Protein AF-A0A7X2PQM2-F1 (afdb_monomer_lite)

pLDDT: mean 76.87, std 8.19, range [43.44, 88.5]

Sequence (73 aa):
MVPYAVKGDSFLGGKPRLWTSRTLSHYADQVFDIAPDGKSAIAIVDADPGRPEPHPRVVLNFGDEVRRRLAVH

Foldseek 3Di:
DFDWDDDPPDTGTHDDDDPAPDDDDPVPDPQKDADPVNPDMDGDHDDDPPDPPVDDDDDDDPVVVVVVVVVVD

Structure (mmCIF, N/CA/C/O backbone):
data_AF-A0A7X2PQM2-F1
#
_entry.id   AF-A0A7X2PQM2-F1
#
loop_
_atom_site.group_PDB
_atom_site.id
_atom_site.type_symbol
_atom_site.label_atom_id
_atom_site.label_alt_id
_atom_site.label_comp_id
_atom_site.label_asym_id
_atom_site.label_entity_id
_atom_site.label_seq_id
_atom_site.pdbx_PDB_ins_code
_atom_site.Cartn_x
_atom_site.Cartn_y
_atom_site.Cartn_z
_atom_site.occupancy
_atom_site.B_iso_or_equiv
_atom_site.auth_seq_id
_atom_site.auth_comp_id
_atom_site.auth_asym_id
_atom_site.auth_atom_id
_atom_site.pdbx_PDB_model_num
ATOM 1 N N . MET A 1 1 ? -7.965 -9.829 -2.343 1.00 55.66 1 MET A N 1
ATOM 2 C CA . MET A 1 1 ? -8.807 -9.474 -1.186 1.00 55.66 1 MET A CA 1
ATOM 3 C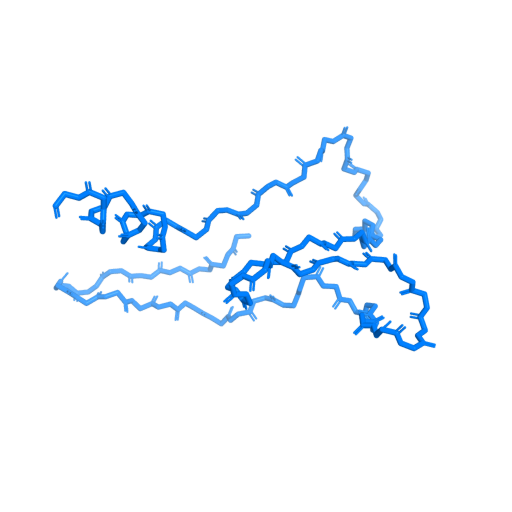 C . MET A 1 1 ? -8.146 -10.088 0.036 1.00 55.66 1 MET A C 1
ATOM 5 O O . MET A 1 1 ? -7.792 -11.257 -0.045 1.00 55.66 1 MET A O 1
ATOM 9 N N . VAL A 1 2 ? -7.857 -9.313 1.084 1.00 59.44 2 VAL A N 1
ATOM 10 C CA . VAL A 1 2 ? -7.349 -9.878 2.347 1.00 59.44 2 VAL A CA 1
ATOM 11 C C . VAL A 1 2 ? -8.562 -10.420 3.106 1.00 59.44 2 VAL A C 1
ATOM 13 O O . VAL A 1 2 ? -9.549 -9.688 3.208 1.00 59.44 2 VAL A O 1
ATOM 16 N N . PRO A 1 3 ? -8.550 -11.680 3.575 1.00 76.31 3 PRO A N 1
ATOM 17 C CA . PRO A 1 3 ? -9.665 -12.209 4.349 1.00 76.31 3 PRO A CA 1
ATOM 18 C C . PRO A 1 3 ? -9.799 -11.417 5.651 1.00 76.31 3 PRO A C 1
ATOM 20 O O . PRO A 1 3 ? -8.799 -11.054 6.263 1.00 76.31 3 PRO A O 1
ATOM 23 N N . TYR A 1 4 ? -11.022 -11.142 6.077 1.00 75.94 4 TYR A N 1
ATOM 24 C CA . TYR A 1 4 ? -11.301 -10.568 7.388 1.00 75.94 4 TYR A CA 1
ATOM 25 C C . TYR A 1 4 ? -12.522 -11.262 7.982 1.00 75.94 4 TYR A C 1
ATOM 27 O O . TYR A 1 4 ? -13.347 -11.810 7.248 1.00 75.94 4 TYR A O 1
ATOM 35 N N . ALA A 1 5 ? -12.626 -11.250 9.307 1.00 81.94 5 ALA A N 1
ATOM 36 C CA . ALA A 1 5 ? -13.781 -11.766 10.028 1.00 81.94 5 ALA A CA 1
ATOM 37 C C . ALA A 1 5 ? -14.265 -10.744 11.059 1.00 81.94 5 ALA A C 1
ATOM 39 O O . ALA A 1 5 ? -13.490 -9.932 11.564 1.00 81.94 5 ALA A O 1
ATOM 40 N N . VAL A 1 6 ? -15.551 -10.809 11.387 1.00 83.75 6 VAL A N 1
ATOM 41 C CA . VAL A 1 6 ? -16.154 -10.048 12.485 1.00 83.75 6 VAL A CA 1
ATOM 42 C C . VAL A 1 6 ? -16.611 -11.052 13.536 1.00 83.75 6 VAL A C 1
ATOM 44 O O . VAL A 1 6 ? -17.281 -12.030 13.201 1.00 83.75 6 VAL A O 1
ATOM 47 N N . LYS A 1 7 ? -16.217 -10.848 14.796 1.00 84.25 7 LYS A N 1
ATOM 48 C CA . LYS A 1 7 ? -16.602 -11.704 15.925 1.00 84.25 7 LYS A CA 1
ATOM 49 C C . LYS A 1 7 ? -17.157 -10.833 17.050 1.00 84.25 7 LYS A C 1
ATOM 51 O O . LYS A 1 7 ? -16.389 -10.198 17.769 1.00 84.25 7 LYS A O 1
ATOM 56 N N . GLY A 1 8 ? -18.484 -10.818 17.193 1.00 88.50 8 GLY A N 1
ATOM 57 C CA . GLY A 1 8 ? -19.169 -9.856 18.064 1.00 88.50 8 GLY A CA 1
ATOM 58 C C . GLY A 1 8 ? -18.834 -8.431 17.626 1.00 88.50 8 GLY A C 1
ATOM 59 O O . GLY A 1 8 ? -18.921 -8.126 16.439 1.00 88.50 8 GLY A O 1
ATOM 60 N N . ASP A 1 9 ? -18.335 -7.622 18.559 1.00 85.81 9 ASP A N 1
ATOM 61 C CA . ASP A 1 9 ? -17.946 -6.225 18.310 1.00 85.81 9 ASP A CA 1
ATOM 62 C C . ASP A 1 9 ? -16.467 -6.069 17.903 1.00 85.81 9 ASP A C 1
ATOM 64 O O . ASP A 1 9 ? -15.917 -4.970 17.899 1.00 85.81 9 ASP A O 1
ATOM 68 N N . SER A 1 10 ? -15.781 -7.175 17.590 1.00 77.62 10 SER A N 1
ATOM 69 C CA . SER A 1 10 ? -14.357 -7.179 17.240 1.00 77.62 10 SER A CA 1
ATOM 70 C C . SER A 1 10 ? -14.117 -7.457 15.756 1.00 77.62 10 SER A C 1
ATOM 72 O O . SER A 1 10 ? -14.631 -8.429 15.195 1.00 77.62 10 SER A O 1
ATOM 74 N N .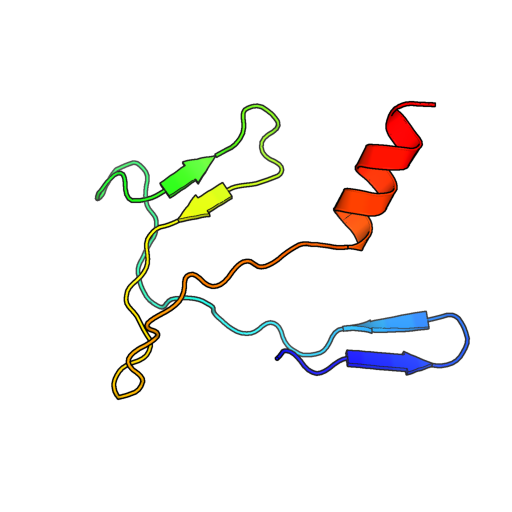 PHE A 1 11 ? -13.262 -6.638 15.137 1.00 83.56 11 PHE A N 1
ATOM 75 C CA . PHE A 1 11 ? -12.737 -6.851 13.787 1.00 83.56 11 PHE A CA 1
ATOM 76 C C . PHE A 1 11 ? -11.441 -7.668 13.835 1.00 83.56 11 PHE A C 1
ATOM 78 O O . PHE A 1 11 ? -10.485 -7.293 14.512 1.00 83.56 11 PHE A O 1
ATOM 85 N N . LEU A 1 12 ? -11.394 -8.767 13.082 1.00 83.56 12 LEU A N 1
ATOM 86 C CA . LEU A 1 12 ? -10.226 -9.633 12.949 1.00 83.56 12 LEU A CA 1
ATOM 87 C C . LEU A 1 12 ? -9.674 -9.511 11.527 1.00 83.56 12 LEU A C 1
ATOM 89 O O . LEU A 1 12 ? -10.173 -10.140 10.589 1.00 83.56 12 LEU A O 1
ATOM 93 N N . GLY A 1 13 ? -8.639 -8.686 11.367 1.00 81.69 13 GLY A N 1
ATOM 94 C CA . GLY A 1 13 ? -7.907 -8.578 10.108 1.00 81.69 13 GLY A CA 1
ATOM 95 C C . GLY A 1 13 ? -7.142 -9.868 9.810 1.00 81.69 13 GLY A C 1
ATOM 96 O O . GLY A 1 13 ? -6.460 -10.405 10.682 1.00 81.69 13 GLY A O 1
ATOM 97 N N . GLY A 1 14 ? -7.249 -10.382 8.585 1.00 81.12 14 GLY A N 1
ATOM 98 C CA . GLY A 1 14 ? -6.427 -11.503 8.137 1.00 81.12 14 GLY A CA 1
ATOM 99 C C . GLY A 1 14 ? -4.991 -11.090 7.829 1.00 81.12 14 GLY A C 1
ATOM 100 O O . GLY A 1 14 ? -4.595 -9.933 7.971 1.00 81.12 14 GLY A O 1
ATOM 101 N N . LYS A 1 15 ? -4.196 -12.062 7.373 1.00 82.94 15 LYS A N 1
ATOM 102 C CA . LYS A 1 15 ? -2.783 -11.848 7.049 1.00 82.94 15 LYS A CA 1
ATOM 103 C C . LYS A 1 15 ? -2.635 -10.760 5.971 1.00 82.94 15 LYS A C 1
ATOM 105 O O . LYS A 1 15 ? -3.179 -10.943 4.877 1.00 82.94 15 LYS A O 1
ATOM 110 N N . PRO A 1 16 ? -1.879 -9.674 6.227 1.00 80.25 16 PRO A N 1
ATOM 111 C CA . PRO A 1 16 ? -1.598 -8.668 5.212 1.00 80.25 16 PRO A CA 1
ATOM 112 C C . PRO A 1 16 ? -0.995 -9.307 3.958 1.00 80.25 16 PRO A C 1
ATOM 114 O O . PRO A 1 16 ? -0.073 -10.123 4.036 1.00 80.25 16 PRO A O 1
ATOM 117 N N . ARG A 1 17 ? -1.536 -8.948 2.791 1.00 78.56 17 ARG A N 1
ATOM 118 C CA . ARG A 1 17 ? -0.976 -9.339 1.493 1.00 78.56 17 ARG A CA 1
ATOM 119 C C . ARG A 1 17 ? 0.099 -8.327 1.102 1.00 78.56 17 ARG A C 1
ATOM 121 O O . ARG A 1 17 ? -0.168 -7.131 1.135 1.00 78.56 17 ARG A O 1
ATOM 128 N N . LEU A 1 18 ? 1.253 -8.809 0.641 1.00 80.75 18 LEU A N 1
ATOM 129 C CA . LEU A 1 18 ? 2.249 -7.972 -0.027 1.00 80.75 18 LEU A CA 1
ATOM 130 C C . LEU A 1 18 ? 1.687 -7.447 -1.360 1.00 80.75 18 LEU A C 1
ATOM 132 O O . LEU A 1 18 ? 1.221 -8.237 -2.184 1.00 80.75 18 LEU A O 1
ATOM 136 N N . TRP A 1 19 ? 1.693 -6.128 -1.555 1.00 77.12 19 TRP A N 1
ATOM 137 C CA . TRP A 1 19 ? 1.131 -5.500 -2.760 1.00 77.12 19 TRP A CA 1
ATOM 138 C C . TRP A 1 19 ? 2.109 -5.471 -3.932 1.00 77.12 19 TRP A C 1
ATOM 140 O O . TRP A 1 19 ? 1.675 -5.571 -5.071 1.00 77.12 19 TRP A O 1
ATOM 150 N N . THR A 1 20 ? 3.408 -5.369 -3.657 1.00 79.75 20 THR A N 1
ATOM 151 C CA . THR A 1 20 ? 4.467 -5.422 -4.667 1.00 79.75 20 THR A CA 1
ATOM 152 C C . THR A 1 20 ? 5.735 -6.021 -4.069 1.00 79.75 20 THR A C 1
ATOM 154 O O . THR A 1 20 ? 6.007 -5.839 -2.882 1.00 79.75 20 THR A O 1
ATOM 157 N N . SER A 1 21 ? 6.512 -6.734 -4.882 1.00 84.12 21 SER A N 1
ATOM 158 C CA . SER A 1 21 ? 7.883 -7.135 -4.545 1.00 84.12 21 SER A CA 1
ATOM 159 C C . SER A 1 21 ? 8.919 -6.068 -4.909 1.00 84.12 21 SER A C 1
ATOM 161 O O . SER A 1 21 ? 10.091 -6.232 -4.579 1.00 84.12 21 SER A O 1
ATOM 163 N N . ARG A 1 22 ? 8.517 -4.993 -5.603 1.00 82.25 22 ARG A N 1
ATOM 164 C CA . ARG A 1 22 ? 9.401 -3.882 -5.962 1.00 82.25 22 ARG A CA 1
ATOM 165 C C . ARG A 1 22 ? 9.737 -3.065 -4.718 1.00 82.25 22 ARG A C 1
ATOM 167 O O . ARG A 1 22 ? 8.845 -2.644 -3.983 1.00 82.25 22 ARG A O 1
ATOM 174 N N . THR A 1 23 ? 11.023 -2.801 -4.512 1.00 82.88 23 THR A N 1
ATOM 175 C CA . THR A 1 23 ? 11.477 -1.867 -3.479 1.00 82.88 23 THR A CA 1
ATOM 176 C C . THR A 1 23 ? 11.063 -0.450 -3.861 1.00 82.88 23 THR A C 1
ATOM 178 O O . THR A 1 23 ? 11.463 0.049 -4.910 1.00 82.88 23 THR A O 1
ATOM 181 N N . LEU A 1 24 ? 10.279 0.200 -3.001 1.00 82.31 24 LEU A N 1
ATOM 182 C CA . LEU A 1 24 ? 9.961 1.622 -3.108 1.00 82.31 24 LEU A CA 1
ATOM 183 C C . LEU A 1 24 ? 10.992 2.396 -2.280 1.00 82.31 24 LEU A C 1
ATOM 185 O O . LEU A 1 24 ? 11.015 2.276 -1.056 1.00 82.31 24 LEU A O 1
ATOM 189 N N . SER A 1 25 ? 11.884 3.135 -2.939 1.00 78.19 25 SER A N 1
ATOM 190 C CA . SER A 1 25 ? 12.973 3.864 -2.284 1.00 78.19 25 SER A CA 1
ATOM 191 C C . SER A 1 25 ? 13.096 5.265 -2.854 1.00 78.19 25 SER A C 1
ATOM 193 O O . SER A 1 25 ? 13.133 5.441 -4.064 1.00 78.19 25 SER A O 1
ATOM 195 N N . HIS A 1 26 ? 13.204 6.270 -1.985 1.00 68.50 26 HIS A N 1
ATOM 196 C CA . HIS A 1 26 ? 13.427 7.649 -2.425 1.00 68.50 26 HIS A CA 1
ATOM 197 C C . HIS A 1 26 ? 14.740 7.799 -3.217 1.00 68.50 26 HIS A C 1
ATOM 199 O O . HIS A 1 26 ? 14.865 8.671 -4.068 1.00 68.50 26 HIS A O 1
ATOM 205 N N . TYR A 1 27 ? 15.712 6.925 -2.948 1.00 72.38 27 TYR A N 1
ATOM 206 C CA . TYR A 1 27 ? 17.046 6.959 -3.549 1.00 72.38 27 TYR A CA 1
ATOM 207 C C . TYR A 1 27 ? 17.181 6.091 -4.805 1.00 72.38 27 TYR A C 1
ATOM 209 O O . TYR A 1 27 ? 18.225 6.121 -5.450 1.00 72.38 27 TYR A O 1
ATOM 217 N N . ALA A 1 28 ? 16.165 5.289 -5.133 1.00 66.12 28 ALA A N 1
ATOM 218 C CA . ALA A 1 28 ? 16.183 4.384 -6.275 1.00 66.12 28 ALA A CA 1
ATOM 219 C C . ALA A 1 28 ? 14.799 4.402 -6.934 1.00 66.12 28 ALA A C 1
ATOM 221 O O . ALA A 1 28 ? 13.890 3.695 -6.503 1.00 66.12 28 ALA A O 1
ATOM 222 N N . ASP A 1 29 ? 14.691 5.247 -7.960 1.00 68.38 29 ASP A N 1
ATOM 223 C CA . ASP A 1 29 ? 13.499 5.603 -8.731 1.00 68.38 29 ASP A CA 1
ATOM 224 C C . ASP A 1 29 ? 12.364 6.257 -7.926 1.00 68.38 29 ASP A C 1
ATOM 226 O O . ASP A 1 29 ? 11.767 5.677 -7.021 1.00 68.38 29 ASP A O 1
ATOM 230 N N . GLN A 1 30 ? 11.986 7.472 -8.329 1.00 71.88 30 GLN A N 1
ATOM 231 C CA . GLN A 1 30 ? 10.894 8.236 -7.720 1.00 71.88 30 GLN A CA 1
ATOM 232 C C . GLN A 1 30 ? 9.522 7.726 -8.210 1.00 71.88 30 GLN A C 1
ATOM 234 O O . GLN A 1 30 ? 8.762 8.428 -8.868 1.00 71.88 30 GLN A O 1
ATOM 239 N N . VAL A 1 31 ? 9.225 6.454 -7.929 1.00 80.31 31 VAL A N 1
ATOM 240 C CA . VAL A 1 31 ? 7.995 5.751 -8.348 1.00 80.31 31 VAL A CA 1
ATOM 241 C C . VAL A 1 31 ? 6.870 5.837 -7.319 1.00 80.31 31 VAL A C 1
ATOM 243 O O . VAL A 1 31 ? 5.856 5.151 -7.445 1.00 80.31 31 VAL A O 1
ATOM 246 N N . PHE A 1 32 ? 7.038 6.650 -6.282 1.00 86.44 32 PHE A N 1
ATOM 247 C CA . PHE A 1 32 ? 6.023 6.882 -5.269 1.00 86.44 32 PHE A CA 1
ATOM 248 C C . PHE A 1 32 ? 6.106 8.308 -4.730 1.00 86.44 32 PHE A C 1
ATOM 250 O O . PHE A 1 32 ? 7.160 8.944 -4.784 1.00 86.44 32 PHE A O 1
ATOM 257 N N . ASP A 1 33 ? 4.990 8.776 -4.189 1.00 85.69 33 ASP A N 1
ATOM 258 C CA . ASP A 1 33 ? 4.888 10.044 -3.479 1.00 85.69 33 ASP A CA 1
ATOM 259 C C . ASP A 1 33 ? 4.135 9.835 -2.161 1.00 85.69 33 ASP A C 1
ATOM 261 O O . ASP A 1 33 ? 3.300 8.928 -2.044 1.00 85.69 33 ASP A O 1
ATOM 265 N N . ILE A 1 34 ? 4.446 10.655 -1.162 1.00 85.75 34 ILE A N 1
ATOM 266 C CA . ILE A 1 34 ? 3.841 10.612 0.169 1.00 85.75 34 ILE A CA 1
ATOM 267 C C . ILE A 1 34 ? 3.079 11.918 0.379 1.00 85.75 34 ILE A C 1
ATOM 269 O O . ILE A 1 34 ? 3.597 13.007 0.144 1.00 85.75 34 ILE A O 1
ATOM 273 N N . ALA A 1 35 ? 1.839 11.818 0.852 1.00 86.19 35 ALA A N 1
ATOM 274 C CA . ALA A 1 35 ? 1.052 12.987 1.211 1.00 86.19 35 ALA A CA 1
ATOM 275 C C . ALA A 1 35 ? 1.762 13.814 2.306 1.00 86.19 35 ALA A C 1
ATOM 277 O O . ALA A 1 35 ? 2.439 13.240 3.160 1.00 86.19 35 ALA A O 1
ATOM 278 N N . PRO A 1 36 ? 1.566 15.145 2.365 1.00 87.19 36 PRO A N 1
ATOM 279 C CA . PRO A 1 36 ? 2.243 15.998 3.349 1.00 87.19 36 PRO A CA 1
ATOM 280 C C . PRO A 1 36 ? 2.029 15.597 4.817 1.00 87.19 36 PRO A C 1
ATOM 282 O O . PRO A 1 36 ? 2.849 15.920 5.670 1.00 87.19 36 PRO A O 1
ATOM 285 N N . ASP A 1 37 ? 0.932 14.899 5.122 1.00 84.94 37 ASP A N 1
ATOM 286 C CA . ASP A 1 37 ? 0.616 14.412 6.467 1.00 84.94 37 ASP A CA 1
ATOM 287 C C . ASP A 1 37 ? 1.297 13.079 6.827 1.00 84.94 37 ASP A C 1
ATOM 289 O O . ASP A 1 37 ? 1.167 12.610 7.959 1.00 84.94 37 ASP A O 1
ATOM 293 N N . GLY A 1 38 ? 1.992 12.452 5.875 1.00 83.88 38 GLY A N 1
ATOM 294 C CA . GLY A 1 38 ? 2.648 11.158 6.035 1.00 83.88 38 GLY A CA 1
ATOM 295 C C . GLY A 1 38 ? 1.696 9.966 6.168 1.00 83.88 38 GLY A C 1
ATOM 296 O O . GLY A 1 38 ? 2.158 8.856 6.421 1.00 83.88 38 GLY A O 1
ATOM 297 N N . LYS A 1 39 ? 0.377 10.155 6.024 1.00 80.56 39 LYS A N 1
ATOM 298 C CA . LYS A 1 39 ? -0.622 9.099 6.274 1.00 80.56 39 LYS A CA 1
ATOM 299 C C . LYS A 1 39 ? -0.976 8.298 5.031 1.00 80.56 39 LYS A C 1
ATOM 301 O O . LYS A 1 39 ? -1.486 7.188 5.147 1.00 80.56 39 LYS A O 1
ATOM 306 N N . SER A 1 40 ? -0.748 8.866 3.852 1.00 81.50 40 SER A N 1
ATOM 307 C CA . SER A 1 40 ? -1.094 8.249 2.571 1.00 81.50 40 SER A CA 1
ATOM 308 C C . SER A 1 40 ? 0.085 8.295 1.612 1.00 81.50 40 SER A C 1
ATOM 310 O O . SER A 1 40 ? 0.858 9.250 1.620 1.00 81.50 40 SER A O 1
ATOM 312 N N . ALA A 1 41 ? 0.192 7.279 0.760 1.00 83.06 41 ALA A N 1
ATOM 313 C CA . ALA A 1 41 ? 1.177 7.226 -0.309 1.00 83.06 41 ALA A CA 1
ATOM 314 C C . ALA A 1 41 ? 0.541 6.699 -1.599 1.00 83.06 41 ALA A C 1
ATOM 316 O O . ALA A 1 41 ? -0.378 5.877 -1.561 1.00 83.06 41 ALA A O 1
ATOM 317 N N . ILE A 1 42 ? 1.052 7.161 -2.735 1.00 84.94 42 ILE A N 1
ATOM 318 C CA . ILE A 1 42 ? 0.746 6.628 -4.064 1.00 84.94 42 ILE A CA 1
ATOM 319 C C . ILE A 1 42 ? 2.025 6.006 -4.598 1.00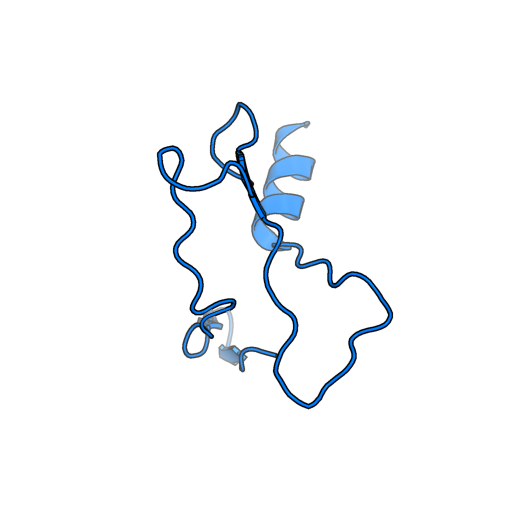 84.94 42 ILE A C 1
ATOM 321 O O . ILE A 1 42 ? 3.074 6.632 -4.519 1.00 84.94 42 ILE A O 1
ATOM 325 N N . ALA A 1 43 ? 1.942 4.797 -5.152 1.00 84.38 43 ALA A N 1
ATOM 326 C CA . ALA A 1 43 ? 3.077 4.117 -5.762 1.00 84.38 43 ALA A CA 1
ATOM 327 C C . ALA A 1 43 ? 2.687 3.500 -7.106 1.00 84.38 43 ALA A C 1
ATOM 329 O O . ALA A 1 43 ? 1.604 2.928 -7.244 1.00 84.38 43 ALA A O 1
ATOM 330 N N . ILE A 1 44 ? 3.591 3.591 -8.078 1.00 80.94 44 ILE A N 1
ATOM 331 C CA . ILE A 1 44 ? 3.503 2.901 -9.362 1.00 80.94 44 ILE A CA 1
ATOM 332 C C . ILE A 1 44 ? 4.261 1.582 -9.221 1.00 80.94 44 ILE A C 1
ATOM 334 O O . ILE A 1 44 ? 5.458 1.562 -8.933 1.00 80.94 44 ILE A O 1
ATOM 338 N N . VAL A 1 45 ? 3.551 0.472 -9.400 1.00 81.81 45 VAL A N 1
ATOM 339 C CA . VAL A 1 45 ? 4.097 -0.881 -9.257 1.00 81.81 45 VAL A CA 1
ATOM 340 C C . VAL A 1 45 ? 3.765 -1.715 -10.482 1.00 81.81 45 VAL A C 1
ATOM 342 O O . VAL A 1 45 ? 2.799 -1.431 -11.191 1.00 81.8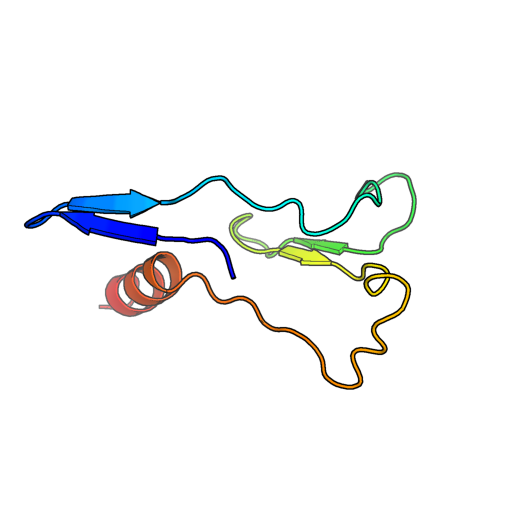1 45 VAL A O 1
ATOM 345 N N . ASP A 1 46 ? 4.564 -2.752 -10.716 1.00 78.19 46 ASP A N 1
ATOM 346 C CA . ASP A 1 46 ? 4.310 -3.687 -11.804 1.00 78.19 46 ASP A CA 1
ATOM 347 C C . ASP A 1 46 ? 3.011 -4.462 -11.547 1.00 78.19 46 ASP A C 1
ATOM 349 O O . ASP A 1 46 ? 2.674 -4.795 -10.406 1.00 78.19 46 ASP A O 1
ATOM 353 N N . ALA A 1 47 ? 2.269 -4.743 -12.616 1.00 74.44 47 ALA A N 1
ATOM 354 C CA . ALA A 1 47 ? 1.094 -5.599 -12.537 1.00 74.44 47 ALA A CA 1
ATOM 355 C C . ALA A 1 47 ? 1.499 -7.049 -12.217 1.00 74.44 47 ALA A C 1
ATOM 357 O O . ALA A 1 47 ? 2.582 -7.499 -12.598 1.00 74.44 47 ALA A O 1
ATOM 358 N N . ASP A 1 48 ? 0.606 -7.799 -11.559 1.00 72.88 48 ASP A N 1
ATOM 359 C CA . ASP A 1 48 ? 0.826 -9.227 -11.304 1.00 72.88 48 ASP A CA 1
ATOM 360 C C . ASP A 1 48 ? 1.073 -9.962 -12.650 1.00 72.88 48 ASP A C 1
ATOM 362 O O . ASP A 1 48 ? 0.267 -9.838 -13.584 1.00 72.88 48 ASP A O 1
ATOM 366 N N . PRO A 1 49 ? 2.163 -10.744 -12.783 1.00 69.19 49 PRO A N 1
ATOM 367 C CA . PRO A 1 49 ? 2.481 -11.433 -14.028 1.00 69.19 49 PRO A CA 1
ATOM 368 C C . PRO A 1 49 ? 1.361 -12.409 -14.409 1.00 69.19 49 PRO A C 1
ATOM 370 O O . PRO A 1 49 ? 0.891 -13.200 -13.592 1.00 69.19 49 PRO A O 1
ATOM 373 N N . GLY A 1 50 ? 0.917 -12.342 -15.667 1.00 68.69 50 GLY A N 1
ATOM 374 C CA . GLY A 1 50 ? -0.181 -13.166 -16.188 1.00 68.69 50 GLY A CA 1
ATOM 375 C C . GLY A 1 50 ? -1.586 -12.599 -15.960 1.00 68.69 50 GLY A C 1
ATOM 376 O O . GLY A 1 50 ? -2.559 -13.225 -16.379 1.00 68.69 50 GLY A O 1
ATOM 377 N N . ARG A 1 51 ? -1.720 -11.411 -15.353 1.00 66.69 51 ARG A N 1
ATOM 378 C CA . ARG A 1 51 ? -3.008 -10.722 -15.227 1.00 66.69 51 ARG A CA 1
ATOM 379 C C . ARG A 1 51 ? -2.890 -9.275 -15.711 1.00 66.69 51 ARG A C 1
ATOM 381 O O . ARG A 1 51 ? -2.583 -8.398 -14.907 1.00 66.69 51 ARG A O 1
ATOM 388 N N . PRO A 1 52 ? -3.147 -8.998 -17.005 1.00 65.38 52 PRO A N 1
ATOM 389 C CA . PRO A 1 52 ? -3.297 -7.622 -17.443 1.00 65.38 52 PRO A CA 1
ATOM 390 C C . PRO A 1 52 ? -4.424 -6.991 -16.622 1.00 65.38 52 PRO A C 1
ATOM 392 O O . PRO A 1 52 ? -5.551 -7.487 -16.617 1.00 65.38 52 PRO A O 1
ATOM 395 N N . GLU A 1 53 ? -4.099 -5.941 -15.873 1.00 68.69 53 GLU A N 1
ATOM 396 C CA . GLU A 1 53 ? -5.059 -5.152 -15.109 1.00 68.69 53 GLU A CA 1
ATOM 397 C C . GLU A 1 53 ? -5.328 -3.872 -15.919 1.00 68.69 53 GLU A C 1
ATOM 399 O O . GLU A 1 53 ? -4.583 -2.904 -15.797 1.00 68.69 53 GLU A O 1
ATOM 404 N N . PRO A 1 54 ? -6.349 -3.859 -16.803 1.00 70.69 54 PRO A N 1
ATOM 405 C CA . PRO A 1 54 ? -6.618 -2.716 -17.681 1.00 70.69 54 PRO A CA 1
ATOM 406 C C . PRO A 1 54 ? -7.165 -1.492 -16.933 1.00 70.69 54 PRO A C 1
ATOM 408 O O . PRO A 1 54 ? -7.339 -0.437 -17.535 1.00 70.69 54 PRO A O 1
ATOM 411 N N . HIS A 1 55 ? -7.448 -1.625 -15.634 1.00 71.56 55 HIS A N 1
ATOM 412 C CA . HIS A 1 55 ? -8.016 -0.570 -14.805 1.00 71.56 55 HIS A CA 1
ATOM 413 C C . HIS A 1 55 ? -7.117 -0.292 -13.597 1.00 71.56 55 HIS A C 1
ATOM 415 O O . HIS A 1 55 ? -6.627 -1.239 -12.978 1.00 71.56 55 HIS A O 1
ATOM 421 N N . PRO A 1 56 ? -6.946 0.979 -13.199 1.00 68.25 56 PRO A N 1
ATOM 422 C CA . PRO A 1 56 ? -6.241 1.309 -11.971 1.00 68.25 56 PRO A CA 1
ATOM 423 C C . PRO A 1 56 ? -6.972 0.723 -10.759 1.00 68.25 56 PRO A C 1
ATOM 425 O O . PRO A 1 56 ? -8.195 0.819 -10.629 1.00 68.25 56 PRO A O 1
ATOM 428 N N . ARG A 1 57 ? -6.209 0.127 -9.843 1.00 71.56 57 ARG A N 1
ATOM 429 C CA . ARG A 1 57 ? -6.724 -0.411 -8.584 1.00 71.56 57 ARG A CA 1
ATOM 430 C C . ARG A 1 57 ? -6.562 0.632 -7.486 1.00 71.56 57 ARG A C 1
ATOM 432 O O . ARG A 1 57 ? -5.445 0.958 -7.101 1.00 71.56 57 ARG A O 1
ATOM 439 N N . VAL A 1 58 ? -7.680 1.108 -6.945 1.00 70.62 58 VAL A N 1
ATOM 440 C CA . VAL A 1 58 ? -7.691 2.014 -5.789 1.00 70.62 58 VAL A CA 1
ATOM 441 C C . VAL A 1 58 ? -7.968 1.208 -4.525 1.00 70.62 58 VAL A C 1
ATOM 443 O O . VAL A 1 58 ? -8.919 0.428 -4.475 1.00 70.6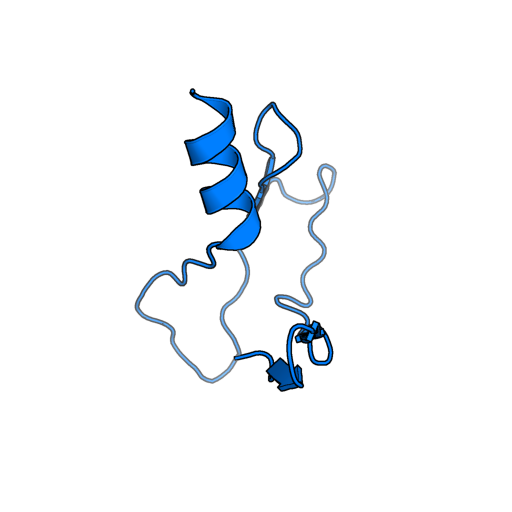2 58 VAL A O 1
ATOM 446 N N . VAL A 1 59 ? -7.142 1.397 -3.497 1.00 71.81 59 VAL A N 1
ATOM 447 C CA . VAL A 1 59 ? -7.362 0.825 -2.165 1.00 71.81 59 VAL A CA 1
ATOM 448 C C . VAL A 1 59 ? -7.613 1.971 -1.198 1.00 71.81 59 VAL A C 1
ATOM 450 O O . VAL A 1 59 ? -6.737 2.798 -0.972 1.00 71.81 59 VAL A O 1
ATOM 453 N N . LEU A 1 60 ? -8.819 2.016 -0.637 1.00 69.38 60 LEU A N 1
ATOM 454 C CA . LEU A 1 60 ? -9.213 3.015 0.348 1.00 69.38 60 LEU A CA 1
ATOM 455 C C . LEU A 1 60 ? -9.260 2.373 1.732 1.00 69.38 60 LEU A C 1
ATOM 457 O O . LEU A 1 60 ? -9.994 1.405 1.946 1.00 69.38 60 LEU A O 1
ATOM 461 N N . ASN A 1 61 ? -8.515 2.934 2.683 1.00 73.62 61 ASN A N 1
ATOM 462 C CA . ASN A 1 61 ? -8.707 2.592 4.084 1.00 73.62 61 ASN A CA 1
ATOM 463 C C . ASN A 1 61 ? -9.995 3.259 4.588 1.00 73.62 61 ASN A C 1
ATOM 465 O O . ASN A 1 61 ? -10.032 4.461 4.840 1.00 73.62 61 ASN A O 1
ATOM 469 N N . PHE A 1 62 ? -11.058 2.467 4.734 1.00 74.25 62 PHE A N 1
ATOM 470 C CA . PHE A 1 62 ? -12.357 2.963 5.185 1.00 74.25 62 PHE A CA 1
ATOM 471 C C . PHE A 1 62 ? -12.303 3.579 6.590 1.00 74.25 62 PHE A C 1
ATOM 473 O O . PHE A 1 62 ? -12.932 4.605 6.828 1.00 74.25 62 PHE A O 1
ATOM 480 N N . GLY A 1 63 ? -11.535 2.991 7.513 1.00 77.12 63 GLY A N 1
ATOM 481 C CA . GLY A 1 63 ? -11.429 3.498 8.883 1.00 77.12 63 GLY A CA 1
ATOM 482 C C . GLY A 1 63 ? -10.767 4.872 8.938 1.00 77.12 63 GLY A C 1
ATOM 483 O O . GLY A 1 63 ? -11.248 5.766 9.635 1.00 77.12 63 GLY A O 1
ATOM 484 N N . ASP A 1 64 ? -9.705 5.060 8.157 1.00 74.75 64 ASP A N 1
ATOM 485 C CA . ASP A 1 64 ? -9.033 6.355 8.062 1.00 74.75 64 ASP A CA 1
ATOM 486 C C . ASP A 1 64 ? -9.903 7.394 7.348 1.00 74.75 64 ASP A C 1
ATOM 488 O O . ASP A 1 64 ? -9.950 8.542 7.785 1.00 74.75 64 ASP A O 1
ATOM 492 N N . GLU A 1 65 ? -10.664 7.005 6.321 1.00 82.06 65 GLU A N 1
ATOM 493 C CA . GLU A 1 65 ? -11.601 7.912 5.647 1.00 82.06 65 GLU A CA 1
ATOM 494 C C . GLU A 1 65 ? -12.755 8.341 6.570 1.00 82.06 65 GLU A C 1
ATOM 496 O O . GLU A 1 65 ? -13.127 9.515 6.588 1.00 82.06 65 GLU A O 1
ATOM 501 N N . VAL A 1 66 ? -13.292 7.434 7.394 1.00 80.56 66 VAL A N 1
ATOM 502 C CA . VAL A 1 66 ? -14.290 7.786 8.418 1.00 80.56 66 VAL A CA 1
ATOM 503 C C . VAL A 1 66 ? -13.694 8.767 9.426 1.00 80.56 66 VAL A C 1
ATOM 505 O O . VAL A 1 66 ? -14.291 9.810 9.685 1.00 80.56 66 VAL A O 1
ATOM 508 N N . ARG A 1 67 ? -12.495 8.489 9.954 1.00 78.94 67 ARG A N 1
ATOM 509 C CA . ARG A 1 67 ? -11.800 9.403 10.878 1.00 78.94 67 ARG A CA 1
ATOM 510 C C . ARG A 1 67 ? -11.546 10.770 10.248 1.00 78.94 67 ARG A C 1
ATOM 512 O O . ARG A 1 67 ? -11.764 11.777 10.909 1.00 78.94 67 ARG A O 1
ATOM 519 N N . ARG A 1 68 ? -11.132 10.817 8.979 1.00 78.19 68 ARG A N 1
ATOM 520 C CA . ARG A 1 68 ? -10.919 12.063 8.233 1.00 78.19 68 ARG A CA 1
ATOM 521 C C . ARG A 1 68 ? -12.202 12.885 8.129 1.00 78.19 68 ARG A C 1
ATOM 523 O O . ARG A 1 68 ? -12.147 14.089 8.334 1.00 78.19 68 ARG A O 1
ATOM 530 N N . ARG A 1 69 ? -13.344 12.257 7.830 1.00 79.38 69 ARG A N 1
ATOM 531 C CA . ARG A 1 69 ? -14.641 12.954 7.729 1.00 79.38 69 ARG A CA 1
ATOM 532 C C . ARG A 1 69 ? -15.154 13.445 9.077 1.00 79.38 69 ARG A C 1
ATOM 534 O O . ARG A 1 69 ? -15.729 14.522 9.141 1.00 79.38 69 ARG A O 1
ATOM 541 N N . LEU A 1 70 ? -14.941 12.667 10.135 1.00 86.19 70 LEU A N 1
ATOM 542 C CA . LEU A 1 70 ? -15.375 13.027 11.485 1.00 86.19 70 LEU A CA 1
ATOM 543 C C . LEU A 1 70 ? -14.481 14.091 12.132 1.00 86.19 70 LEU A C 1
ATOM 545 O O . LEU A 1 70 ? -14.976 14.876 12.922 1.00 86.19 70 LEU A O 1
ATOM 549 N N . ALA A 1 71 ? -13.196 14.165 11.775 1.00 72.62 71 ALA A N 1
ATOM 550 C CA . ALA A 1 71 ? -12.272 15.187 12.277 1.00 72.62 71 ALA A CA 1
ATOM 551 C C . ALA A 1 71 ? -12.532 16.605 11.722 1.00 72.62 71 ALA A C 1
ATOM 553 O O . ALA A 1 71 ? -11.857 17.547 12.126 1.00 72.62 71 ALA A O 1
ATOM 554 N N . VAL A 1 72 ? -13.468 16.756 10.778 1.00 59.56 72 VAL A N 1
ATOM 555 C CA . VAL A 1 72 ? -13.865 18.044 10.179 1.00 59.56 72 VAL A CA 1
ATOM 556 C C . VAL A 1 72 ? -15.125 18.623 10.861 1.00 59.56 72 VAL A C 1
ATOM 558 O O . VAL A 1 72 ? -15.625 19.663 10.440 1.00 59.56 72 VAL A O 1
ATOM 561 N N . HIS A 1 73 ? -15.611 18.001 11.944 1.00 43.44 73 HIS A N 1
ATOM 562 C CA . HIS A 1 73 ? -16.730 18.487 12.759 1.00 43.44 73 HIS A CA 1
ATOM 563 C C . HIS A 1 73 ? -16.369 18.629 14.237 1.00 43.44 73 HIS A C 1
ATOM 565 O O . HIS A 1 73 ? -15.679 17.733 14.772 1.00 43.44 73 HIS A O 1
#

Secondary structure (DSSP, 8-state):
---EEEETTEEEE-PPPP--SS--BTTB---EEE-TTSS-EEE--PPPTT----S------HHHHHHHHHTT-

Ra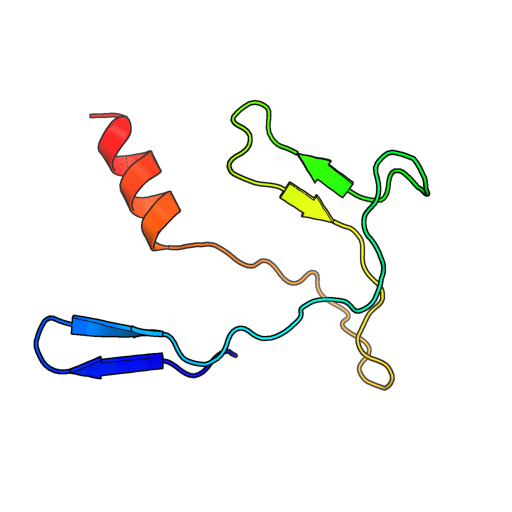dius of gyration: 15.79 Å; chains: 1; bounding box: 36×32×36 Å